Protein AF-A0A7S2QBQ0-F1 (afdb_monomer)

Structure (mmCIF, N/CA/C/O backbone):
data_AF-A0A7S2QBQ0-F1
#
_entry.id   AF-A0A7S2QBQ0-F1
#
loop_
_atom_site.group_PDB
_atom_site.id
_atom_site.type_symbol
_atom_site.label_atom_id
_atom_site.label_alt_id
_atom_site.label_comp_id
_atom_site.label_asym_id
_atom_site.label_entity_id
_atom_site.label_seq_id
_atom_site.pdbx_PDB_ins_code
_atom_site.Cartn_x
_atom_site.Cartn_y
_atom_site.Cartn_z
_atom_site.occupancy
_atom_site.B_iso_or_equiv
_atom_site.auth_seq_id
_atom_site.auth_comp_id
_atom_site.auth_asym_id
_atom_site.auth_atom_id
_atom_site.pdbx_PDB_model_num
ATOM 1 N N . ALA A 1 1 ? 1.499 -13.329 -11.331 1.00 73.56 1 ALA A N 1
ATOM 2 C CA . ALA A 1 1 ? 0.552 -14.323 -10.775 1.00 73.56 1 ALA A CA 1
ATOM 3 C C . ALA A 1 1 ? 0.797 -14.597 -9.286 1.00 73.56 1 ALA A C 1
ATOM 5 O O . ALA A 1 1 ? -0.099 -14.334 -8.499 1.00 73.56 1 ALA A O 1
ATOM 6 N N . ILE A 1 2 ? 1.993 -15.047 -8.878 1.00 87.06 2 ILE A N 1
ATOM 7 C CA . ILE A 1 2 ? 2.294 -15.425 -7.476 1.00 87.06 2 ILE A CA 1
ATOM 8 C C . ILE A 1 2 ? 2.033 -14.294 -6.467 1.00 87.06 2 ILE A C 1
ATOM 10 O O . ILE A 1 2 ? 1.370 -14.528 -5.463 1.00 87.06 2 ILE A O 1
ATOM 14 N N . GLY A 1 3 ? 2.473 -13.064 -6.757 1.00 86.75 3 GLY A N 1
ATOM 15 C CA . GLY A 1 3 ? 2.268 -11.920 -5.856 1.00 86.75 3 GLY A CA 1
ATOM 16 C C . GLY A 1 3 ? 0.795 -11.621 -5.559 1.00 86.75 3 GLY A C 1
ATOM 17 O O . GLY A 1 3 ? 0.436 -11.374 -4.414 1.00 86.75 3 GLY A O 1
ATOM 18 N N . LEU A 1 4 ? -0.074 -11.735 -6.569 1.00 89.38 4 LEU A N 1
ATOM 19 C CA . LEU A 1 4 ? -1.518 -11.543 -6.412 1.00 89.38 4 LEU A CA 1
ATOM 20 C C . LEU A 1 4 ? -2.139 -12.639 -5.535 1.00 89.38 4 LEU A C 1
ATOM 22 O O . LEU A 1 4 ? -2.903 -12.338 -4.625 1.00 89.38 4 LEU A O 1
ATOM 26 N N . VAL A 1 5 ? -1.787 -13.903 -5.792 1.00 92.19 5 VAL A N 1
ATOM 27 C CA . VAL A 1 5 ? -2.301 -15.053 -5.028 1.00 92.19 5 VAL A CA 1
ATOM 28 C C . VAL A 1 5 ? -1.892 -14.955 -3.560 1.00 92.19 5 VAL A C 1
ATOM 30 O O . VAL A 1 5 ? -2.737 -15.098 -2.679 1.00 92.19 5 VAL A O 1
ATOM 33 N N . LEU A 1 6 ? -0.616 -14.660 -3.290 1.00 91.06 6 LEU A N 1
ATOM 34 C CA . LEU A 1 6 ? -0.120 -14.484 -1.925 1.00 91.06 6 LEU A CA 1
ATOM 35 C C . LEU A 1 6 ? -0.770 -13.279 -1.241 1.00 91.06 6 LEU A C 1
ATOM 37 O O . LEU A 1 6 ? -1.168 -13.386 -0.086 1.00 91.06 6 LEU A O 1
ATOM 41 N N . GLY A 1 7 ? -0.935 -12.163 -1.954 1.00 91.38 7 GLY A N 1
ATOM 42 C CA . GLY A 1 7 ? -1.590 -10.972 -1.423 1.00 91.38 7 GLY A CA 1
ATOM 43 C C . GLY A 1 7 ? -3.049 -11.217 -1.025 1.00 91.38 7 GLY A C 1
ATOM 44 O O . GLY A 1 7 ? -3.462 -10.808 0.059 1.00 91.38 7 GLY A O 1
ATOM 45 N N . ILE A 1 8 ? -3.810 -11.945 -1.852 1.00 93.69 8 ILE A N 1
ATOM 46 C CA . ILE A 1 8 ? -5.186 -12.362 -1.533 1.00 93.69 8 ILE A CA 1
ATOM 47 C C . ILE A 1 8 ? -5.197 -13.285 -0.313 1.00 93.69 8 ILE A C 1
ATOM 49 O O . ILE A 1 8 ? -5.961 -13.053 0.620 1.00 93.69 8 ILE A O 1
ATOM 53 N N . LEU A 1 9 ? -4.332 -14.304 -0.290 1.00 94.88 9 LEU A N 1
ATOM 54 C CA . LEU A 1 9 ? -4.272 -15.264 0.812 1.00 94.88 9 LEU A CA 1
ATOM 55 C C . LEU A 1 9 ? -3.944 -14.577 2.145 1.00 94.88 9 LEU A C 1
ATOM 57 O O . LEU A 1 9 ? -4.605 -14.840 3.149 1.00 94.88 9 LEU A O 1
ATOM 61 N N . ILE A 1 10 ? -2.975 -13.659 2.148 1.00 93.69 10 ILE A N 1
ATOM 62 C CA . ILE A 1 10 ? -2.608 -12.869 3.329 1.00 93.69 10 ILE A CA 1
ATOM 63 C C . ILE A 1 10 ? -3.758 -11.947 3.744 1.00 93.69 10 ILE A C 1
ATOM 65 O O . ILE A 1 10 ? -4.077 -11.886 4.929 1.00 93.69 10 ILE A O 1
ATOM 69 N N . GLY A 1 11 ? -4.412 -11.269 2.797 1.00 93.06 11 GLY A N 1
ATOM 70 C CA . GLY A 1 11 ? -5.555 -10.402 3.089 1.00 93.06 11 GLY A CA 1
ATOM 71 C C . GLY A 1 11 ? -6.715 -11.167 3.735 1.00 93.06 11 GLY A C 1
ATOM 72 O O . GLY A 1 11 ? -7.229 -10.754 4.775 1.00 93.06 11 GLY A O 1
ATOM 73 N N . CYS A 1 12 ? -7.073 -12.332 3.190 1.00 94.00 12 CYS A N 1
ATOM 74 C CA . CYS A 1 12 ? -8.080 -13.212 3.783 1.00 94.00 12 CYS A CA 1
ATOM 75 C C . CYS A 1 12 ? -7.673 -13.674 5.186 1.00 94.00 12 CYS A C 1
ATOM 77 O O . CYS A 1 12 ? -8.485 -13.612 6.108 1.00 94.00 12 CYS A O 1
ATOM 79 N N . LEU A 1 13 ? -6.414 -14.084 5.371 1.00 93.94 13 LEU A N 1
ATOM 80 C CA . LEU A 1 13 ? -5.907 -14.510 6.674 1.00 93.94 13 LEU A CA 1
ATOM 81 C C . LEU A 1 13 ? -5.977 -13.379 7.712 1.00 93.94 13 LEU A C 1
ATOM 83 O O . LEU A 1 13 ? -6.387 -13.623 8.843 1.00 93.94 13 LEU A O 1
ATOM 87 N N . GLN A 1 14 ? -5.635 -12.144 7.332 1.00 92.75 14 GLN A N 1
ATOM 88 C CA . GLN A 1 14 ? -5.732 -10.970 8.207 1.00 92.75 14 GLN A CA 1
ATOM 89 C C . GLN A 1 14 ? -7.176 -10.689 8.634 1.00 92.75 14 GLN A C 1
ATOM 91 O O . GLN A 1 14 ? -7.422 -10.436 9.813 1.00 92.75 14 GLN A O 1
ATOM 96 N N . LEU A 1 15 ? -8.139 -10.790 7.711 1.00 92.31 15 LEU A N 1
ATOM 97 C CA . LEU A 1 15 ? -9.561 -10.632 8.030 1.00 92.31 15 LEU A CA 1
ATOM 98 C C . LEU A 1 15 ? -10.063 -11.746 8.959 1.00 92.31 15 LEU A C 1
ATOM 100 O O . LEU A 1 15 ? -10.724 -11.466 9.959 1.00 92.31 15 LEU A O 1
ATOM 104 N N . CYS A 1 16 ? -9.700 -13.001 8.684 1.00 92.00 16 CYS A N 1
ATOM 105 C CA . CYS A 1 16 ? -10.024 -14.137 9.550 1.00 92.00 16 CYS A CA 1
ATOM 106 C C . CYS A 1 16 ? -9.361 -14.042 10.931 1.00 92.00 16 CYS A C 1
ATOM 108 O O . CYS A 1 16 ? -9.871 -14.621 11.887 1.00 92.00 16 CYS A O 1
ATOM 110 N N . ALA A 1 17 ? -8.250 -13.311 11.051 1.00 90.81 17 ALA A N 1
ATOM 111 C CA . ALA A 1 17 ? -7.536 -13.092 12.302 1.00 90.81 17 ALA A CA 1
ATOM 112 C C . ALA A 1 17 ? -8.080 -11.914 13.133 1.00 90.81 17 ALA A C 1
ATOM 114 O O . ALA A 1 17 ? -7.629 -11.728 14.261 1.00 90.81 17 ALA A O 1
ATOM 115 N N . ILE A 1 18 ? -9.072 -11.145 12.658 1.00 87.75 18 ILE A N 1
ATOM 116 C CA . ILE A 1 18 ? -9.696 -10.061 13.448 1.00 87.75 18 ILE A CA 1
ATOM 117 C C . ILE A 1 18 ? -10.205 -10.542 14.825 1.00 87.75 18 ILE A C 1
ATOM 119 O O . ILE A 1 18 ? -9.939 -9.862 15.818 1.00 87.75 18 ILE A O 1
ATOM 123 N N . PRO A 1 19 ? -10.874 -11.705 14.962 1.00 86.12 19 PRO A N 1
ATOM 124 C CA . PRO A 1 19 ? -11.286 -12.216 16.270 1.00 86.12 19 PRO A CA 1
ATOM 125 C C . PRO A 1 19 ? -10.102 -12.478 17.210 1.00 86.12 19 PRO A C 1
ATOM 127 O O . PRO A 1 19 ? -10.243 -12.350 18.422 1.00 86.12 19 PRO A O 1
ATOM 130 N N . LEU A 1 20 ? -8.917 -12.774 16.664 1.00 90.69 20 LEU A N 1
ATOM 131 C CA . LEU A 1 20 ? -7.701 -13.017 17.441 1.00 90.69 20 LEU A CA 1
ATOM 132 C C . LEU A 1 20 ? -7.171 -11.742 18.118 1.00 90.69 20 LEU A C 1
ATOM 134 O O . LEU A 1 20 ? -6.364 -11.839 19.039 1.00 90.69 20 LEU A O 1
ATOM 138 N N . LEU A 1 21 ? -7.661 -10.547 17.757 1.00 85.06 21 LEU A N 1
ATOM 139 C CA . LEU A 1 21 ? -7.314 -9.298 18.448 1.00 85.06 21 LEU A CA 1
ATOM 140 C C . LEU A 1 21 ? -7.622 -9.353 19.955 1.00 85.06 21 LEU A C 1
ATOM 142 O O . LEU A 1 21 ? -6.957 -8.674 20.738 1.00 85.06 21 LEU A O 1
ATOM 146 N N . SER A 1 22 ? -8.581 -10.184 20.387 1.00 84.94 22 SER A N 1
ATOM 147 C CA . SER A 1 22 ? -8.855 -10.412 21.813 1.00 84.94 22 SER A CA 1
ATOM 148 C C . SER A 1 22 ? -7.730 -11.111 22.568 1.00 84.94 22 SER A C 1
ATOM 150 O O . SER A 1 22 ? -7.663 -10.967 23.784 1.00 84.94 22 SER A O 1
ATOM 152 N N . ALA A 1 23 ? -6.856 -11.843 21.877 1.00 89.25 23 ALA A N 1
ATOM 153 C CA . ALA A 1 23 ? -5.692 -12.479 22.484 1.00 89.25 23 ALA A CA 1
ATOM 154 C C . ALA A 1 23 ? -4.531 -11.490 22.701 1.00 89.25 23 ALA A C 1
ATOM 156 O O . ALA A 1 23 ? -3.724 -11.689 23.603 1.00 89.25 23 ALA A O 1
ATOM 157 N N . PHE A 1 24 ? -4.454 -10.415 21.906 1.00 87.25 24 PHE A N 1
ATOM 158 C CA . PHE A 1 24 ? -3.347 -9.450 21.953 1.00 87.25 24 PHE A CA 1
ATOM 159 C C . PHE A 1 24 ? -3.592 -8.265 22.892 1.00 87.25 24 PHE A C 1
ATOM 161 O O . PHE A 1 24 ? -2.640 -7.634 23.348 1.00 87.25 24 PHE A O 1
ATOM 168 N N . SER A 1 25 ? -4.850 -7.934 23.190 1.00 88.44 25 SER A N 1
ATOM 169 C CA . SER A 1 25 ? -5.175 -6.874 24.146 1.00 88.44 25 SER A CA 1
ATOM 170 C C . SER A 1 25 ? -6.501 -7.133 24.851 1.00 88.44 25 SER A C 1
ATOM 172 O O . SER A 1 25 ? -7.509 -7.452 24.220 1.00 88.44 25 SER A O 1
ATOM 174 N N . THR A 1 26 ? -6.522 -6.920 26.166 1.00 86.81 26 THR A N 1
ATOM 175 C CA . THR A 1 26 ? -7.740 -6.988 26.986 1.00 86.81 26 THR A CA 1
ATOM 176 C C . THR A 1 26 ? -8.590 -5.719 26.879 1.00 86.81 26 THR A C 1
ATOM 178 O O . THR A 1 26 ? -9.790 -5.756 27.153 1.00 86.81 26 THR A O 1
ATOM 181 N N . LEU A 1 27 ? -8.011 -4.598 26.428 1.00 91.69 27 LEU A N 1
ATOM 182 C CA . LEU A 1 27 ? -8.684 -3.302 26.347 1.00 91.69 27 LEU A CA 1
ATOM 183 C C . LEU A 1 27 ? -9.626 -3.239 25.126 1.00 91.69 27 LEU A C 1
ATOM 185 O O . LEU A 1 27 ? -9.160 -3.299 23.984 1.00 91.69 27 LEU A O 1
ATOM 189 N N . PRO A 1 28 ? -10.952 -3.058 25.309 1.00 86.94 28 PRO A N 1
ATOM 190 C CA . PRO A 1 28 ? -11.904 -2.989 24.194 1.00 86.94 28 PRO A CA 1
ATOM 191 C C . PRO A 1 28 ? -11.616 -1.850 23.207 1.00 86.94 28 PRO A C 1
ATOM 193 O O . PRO A 1 28 ? -11.783 -2.020 22.002 1.00 86.94 28 PRO A O 1
ATOM 196 N N . GLN A 1 29 ? -11.134 -0.711 23.712 1.00 88.12 29 GLN A N 1
ATOM 197 C CA . GLN A 1 29 ? -10.810 0.467 22.903 1.00 88.12 29 GLN A CA 1
ATOM 198 C C . GLN A 1 29 ? -9.677 0.183 21.907 1.00 88.12 29 GLN A C 1
ATOM 200 O O . GLN A 1 29 ? -9.776 0.560 20.744 1.00 88.12 29 GLN A O 1
ATOM 205 N N . VAL A 1 30 ? -8.641 -0.545 22.337 1.00 86.69 30 VAL A N 1
ATOM 206 C CA . VAL A 1 30 ? -7.495 -0.909 21.489 1.00 86.69 30 VAL A CA 1
ATOM 207 C C . VAL A 1 30 ? -7.920 -1.889 20.396 1.00 86.69 30 VAL A C 1
ATOM 209 O O . VAL A 1 30 ? -7.555 -1.716 19.236 1.00 86.69 30 VAL A O 1
ATOM 212 N N . ARG A 1 31 ? -8.754 -2.879 20.738 1.00 87.25 31 ARG A N 1
ATOM 213 C CA . ARG A 1 31 ? -9.286 -3.851 19.767 1.00 87.25 31 ARG A CA 1
ATOM 214 C C . ARG A 1 31 ? -10.142 -3.183 18.697 1.00 87.25 31 ARG A C 1
ATOM 216 O O . ARG A 1 31 ? -9.967 -3.457 17.515 1.00 87.25 31 ARG A O 1
ATOM 223 N N . SER A 1 32 ? -11.029 -2.279 19.113 1.00 86.31 32 SER A N 1
ATOM 224 C CA . SER A 1 32 ? -11.871 -1.508 18.194 1.00 86.31 32 SER A CA 1
ATOM 225 C C . SER A 1 32 ? -11.030 -0.609 17.280 1.00 86.31 32 SER A C 1
ATOM 227 O O . SER A 1 32 ? -11.208 -0.618 16.063 1.00 86.31 32 SER A O 1
ATOM 229 N N . ALA A 1 33 ? -10.036 0.088 17.842 1.00 87.75 33 ALA A N 1
ATOM 230 C CA . ALA A 1 33 ? -9.138 0.951 17.078 1.00 87.75 33 ALA A CA 1
ATOM 231 C C . ALA A 1 33 ? -8.279 0.187 16.054 1.00 87.75 33 ALA A C 1
ATOM 233 O O . ALA A 1 33 ? -7.912 0.762 15.033 1.00 87.75 33 ALA A O 1
ATOM 234 N N . ALA A 1 34 ? -7.972 -1.091 16.300 1.00 87.44 34 ALA A N 1
ATOM 235 C CA . ALA A 1 34 ? -7.182 -1.932 15.401 1.00 87.44 34 ALA A CA 1
ATOM 236 C C . ALA A 1 34 ? -7.993 -2.544 14.242 1.00 87.44 34 ALA A C 1
ATOM 238 O O . ALA A 1 34 ? -7.414 -2.884 13.212 1.00 87.44 34 ALA A O 1
ATOM 239 N N . ALA A 1 35 ? -9.318 -2.662 14.362 1.00 88.88 35 ALA A N 1
ATOM 240 C CA . ALA A 1 35 ? -10.143 -3.330 13.352 1.00 88.88 35 ALA A CA 1
ATOM 241 C C . ALA A 1 35 ? -10.112 -2.620 11.985 1.00 88.88 35 ALA A C 1
ATOM 243 O O . ALA A 1 35 ? -9.945 -3.265 10.950 1.00 88.88 35 ALA A O 1
ATOM 244 N N . VAL A 1 36 ? -10.222 -1.287 11.977 1.00 90.38 36 VAL A N 1
ATOM 245 C CA . VAL A 1 36 ? -10.184 -0.479 10.744 1.00 90.38 36 VAL A CA 1
ATOM 246 C C . VAL A 1 36 ? -8.815 -0.561 10.046 1.00 90.38 36 VAL A C 1
ATOM 248 O O . VAL A 1 36 ? -8.782 -0.875 8.857 1.00 90.38 36 VAL A O 1
ATOM 251 N N . PRO A 1 37 ? -7.682 -0.362 10.747 1.00 90.50 37 PRO A N 1
ATOM 252 C CA . PRO A 1 37 ? -6.348 -0.684 10.247 1.00 90.50 37 PRO A CA 1
ATOM 253 C C . PRO A 1 37 ? -6.217 -2.047 9.578 1.00 90.50 37 PRO A C 1
ATOM 255 O O . PRO A 1 37 ? -5.700 -2.126 8.470 1.00 90.50 37 PRO A O 1
ATOM 258 N N . VAL A 1 38 ? -6.704 -3.111 10.225 1.00 91.69 38 VAL A N 1
ATOM 259 C CA . VAL A 1 38 ? -6.615 -4.477 9.692 1.00 91.69 38 VAL A CA 1
ATOM 260 C C . VAL A 1 38 ? -7.427 -4.616 8.406 1.00 91.69 38 VAL A C 1
ATOM 262 O O . VAL A 1 38 ? -6.953 -5.225 7.450 1.00 91.69 38 VAL A O 1
ATOM 265 N N . ALA A 1 39 ? -8.608 -4.001 8.333 1.00 91.00 39 ALA A N 1
ATOM 266 C CA . ALA A 1 39 ? -9.397 -3.987 7.106 1.00 91.00 39 ALA A CA 1
ATOM 267 C C . ALA A 1 39 ? -8.647 -3.284 5.957 1.00 91.00 39 ALA A C 1
ATOM 269 O O . ALA A 1 39 ? -8.537 -3.844 4.866 1.00 91.00 39 ALA A O 1
ATOM 270 N N . ILE A 1 40 ? -8.056 -2.110 6.206 1.00 93.12 40 ILE A N 1
ATOM 271 C CA . ILE A 1 40 ? -7.247 -1.392 5.204 1.00 93.12 40 ILE A CA 1
ATOM 272 C C . ILE A 1 40 ? -6.033 -2.236 4.785 1.00 93.12 40 ILE A C 1
ATOM 274 O O . ILE A 1 40 ? -5.789 -2.417 3.592 1.00 93.12 40 ILE A O 1
ATOM 278 N N . ALA A 1 41 ? -5.307 -2.804 5.752 1.00 92.00 41 ALA A N 1
ATOM 279 C CA . ALA A 1 41 ? -4.143 -3.657 5.521 1.00 92.00 41 ALA A CA 1
ATOM 280 C C . ALA A 1 41 ? -4.481 -4.879 4.659 1.00 92.00 41 ALA A C 1
ATOM 282 O O . ALA A 1 41 ? -3.726 -5.224 3.749 1.00 92.00 41 ALA A O 1
ATOM 283 N N . SER A 1 42 ? -5.637 -5.501 4.901 1.00 93.00 42 SER A N 1
ATOM 284 C CA . SER A 1 42 ? -6.066 -6.691 4.167 1.00 93.00 42 SER A CA 1
ATOM 285 C C . SER A 1 42 ? -6.318 -6.397 2.690 1.00 93.00 42 SER A C 1
ATOM 287 O O . SER A 1 42 ? -5.870 -7.149 1.825 1.00 93.00 42 SER A O 1
ATOM 289 N N . LEU A 1 43 ? -6.944 -5.255 2.389 1.00 91.81 43 LEU A N 1
ATOM 290 C CA . LEU A 1 43 ? -7.156 -4.791 1.019 1.00 91.81 43 LEU A CA 1
ATOM 291 C C . LEU A 1 43 ? -5.824 -4.438 0.352 1.00 91.81 43 LEU A C 1
ATOM 293 O O . LEU A 1 43 ? -5.571 -4.820 -0.791 1.00 91.81 43 LEU A O 1
ATOM 297 N N . MET A 1 44 ? -4.943 -3.750 1.080 1.00 93.31 44 MET A N 1
ATOM 298 C CA . MET A 1 44 ? -3.631 -3.360 0.567 1.00 93.31 44 MET A CA 1
ATOM 299 C C . MET A 1 44 ? -2.677 -4.541 0.388 1.00 93.31 44 MET A C 1
ATOM 301 O O . MET A 1 44 ? -1.782 -4.455 -0.446 1.00 93.31 44 MET A O 1
ATOM 305 N N . SER A 1 45 ? -2.874 -5.659 1.091 1.00 92.94 45 SER A N 1
ATOM 306 C CA . SER A 1 45 ? -2.033 -6.859 0.964 1.00 92.94 45 SER A CA 1
ATOM 307 C C . SER A 1 45 ? -2.050 -7.433 -0.456 1.00 92.94 45 SER A C 1
ATOM 309 O O . SER A 1 45 ? -1.030 -7.924 -0.938 1.00 92.94 45 SER A O 1
ATOM 311 N N . VAL A 1 46 ? -3.174 -7.300 -1.169 1.00 92.62 46 VAL A N 1
ATOM 312 C CA . VAL A 1 46 ? -3.305 -7.697 -2.580 1.00 92.62 46 VAL A CA 1
ATOM 313 C C . VAL A 1 46 ? -2.365 -6.882 -3.471 1.00 92.62 46 VAL A C 1
ATOM 315 O O . VAL A 1 46 ? -1.646 -7.435 -4.303 1.00 92.62 46 VAL A O 1
ATOM 318 N N . ILE A 1 47 ? -2.344 -5.565 -3.264 1.00 93.12 47 ILE A N 1
ATOM 319 C CA . ILE A 1 47 ? -1.510 -4.618 -4.011 1.00 93.12 47 ILE A CA 1
ATOM 320 C C . ILE A 1 47 ? -0.037 -4.814 -3.645 1.00 93.12 47 ILE A C 1
ATOM 322 O O . ILE A 1 47 ? 0.809 -4.971 -4.527 1.00 93.12 47 ILE A O 1
ATOM 326 N N . ALA A 1 48 ? 0.255 -4.878 -2.346 1.00 91.75 48 ALA A N 1
ATOM 327 C CA . ALA A 1 48 ? 1.596 -5.062 -1.811 1.00 91.75 48 ALA A CA 1
ATOM 328 C C . ALA A 1 48 ? 2.244 -6.351 -2.330 1.00 91.75 48 ALA A C 1
ATOM 330 O O . ALA A 1 48 ? 3.419 -6.341 -2.683 1.00 91.75 48 ALA A O 1
ATOM 331 N N . GLY A 1 49 ? 1.484 -7.444 -2.463 1.00 90.75 49 GLY A N 1
ATOM 332 C CA . GLY A 1 49 ? 1.993 -8.692 -3.031 1.00 90.75 49 GLY A CA 1
ATOM 333 C C . GLY A 1 49 ? 2.480 -8.547 -4.479 1.00 90.75 49 GLY A C 1
ATOM 334 O O . GLY A 1 49 ? 3.500 -9.127 -4.851 1.00 90.75 49 GLY A O 1
ATOM 335 N N . VAL A 1 50 ? 1.794 -7.749 -5.304 1.00 91.94 50 VAL A N 1
ATOM 336 C CA . VAL A 1 50 ? 2.232 -7.464 -6.683 1.00 91.94 50 VAL A CA 1
ATOM 337 C C . VAL A 1 50 ? 3.454 -6.546 -6.696 1.00 91.94 50 VAL A C 1
ATOM 339 O O . VAL A 1 50 ? 4.403 -6.823 -7.430 1.00 91.94 50 VAL A O 1
ATOM 342 N N . VAL A 1 51 ? 3.452 -5.502 -5.861 1.00 93.31 51 VAL A N 1
ATOM 343 C CA . VAL A 1 51 ? 4.585 -4.576 -5.700 1.00 93.31 51 VAL A CA 1
ATOM 344 C C . VAL A 1 51 ? 5.850 -5.332 -5.307 1.00 93.31 51 VAL A C 1
ATOM 346 O O . VAL A 1 51 ? 6.843 -5.239 -6.018 1.00 93.31 51 VAL A O 1
ATOM 349 N N . PHE A 1 52 ? 5.789 -6.168 -4.267 1.00 92.38 52 PHE A N 1
ATOM 350 C CA . PHE A 1 52 ? 6.931 -6.947 -3.779 1.00 92.38 52 PHE A CA 1
ATOM 351 C C . PHE A 1 52 ? 7.558 -7.827 -4.862 1.00 92.38 52 PHE A C 1
ATOM 353 O O . PHE A 1 52 ? 8.780 -7.894 -4.990 1.00 92.38 52 PHE A O 1
ATOM 360 N N . VAL A 1 53 ? 6.732 -8.504 -5.666 1.00 93.19 53 VAL A N 1
ATOM 361 C CA . VAL A 1 53 ? 7.237 -9.320 -6.778 1.00 93.19 53 VAL A CA 1
ATOM 362 C C . VAL A 1 53 ? 7.881 -8.439 -7.846 1.00 93.19 53 VAL A C 1
ATOM 364 O O . VAL A 1 53 ? 8.955 -8.768 -8.345 1.00 93.19 53 VAL A O 1
ATOM 367 N N . GLY A 1 54 ? 7.248 -7.321 -8.197 1.00 90.94 54 GLY A N 1
ATOM 368 C CA . GLY A 1 54 ? 7.764 -6.405 -9.208 1.00 90.94 54 GLY A CA 1
ATOM 369 C C . GLY A 1 54 ? 9.079 -5.736 -8.812 1.00 90.94 54 GLY A C 1
ATOM 370 O O . GLY A 1 54 ? 9.992 -5.671 -9.636 1.00 90.94 54 GLY A O 1
ATOM 371 N N . GLU A 1 55 ? 9.196 -5.294 -7.562 1.00 92.25 55 GLU A N 1
ATOM 372 C CA . GLU A 1 55 ? 10.434 -4.780 -6.970 1.00 92.25 55 GLU A CA 1
ATOM 373 C C . GLU A 1 55 ? 11.508 -5.870 -6.918 1.00 92.25 55 GLU A C 1
ATOM 375 O O . GLU A 1 55 ? 12.648 -5.628 -7.308 1.00 92.25 55 GLU A O 1
ATOM 380 N N . GLY A 1 56 ? 11.140 -7.102 -6.547 1.00 92.31 56 GLY A N 1
ATOM 381 C CA . GLY A 1 56 ? 12.030 -8.265 -6.584 1.00 92.31 56 GLY A CA 1
ATOM 382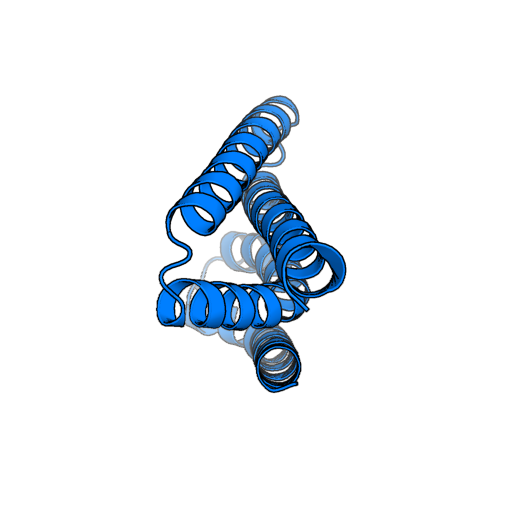 C C . GLY A 1 56 ? 12.636 -8.517 -7.966 1.00 92.31 56 GLY A C 1
ATOM 38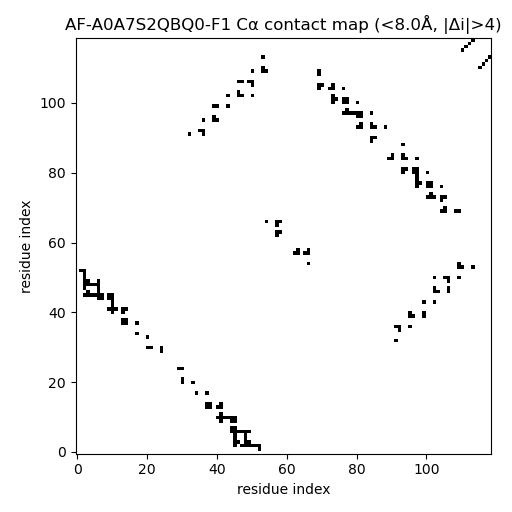3 O O . GLY A 1 56 ? 13.842 -8.731 -8.087 1.00 92.31 56 GLY A O 1
ATOM 384 N N . ILE A 1 57 ? 11.826 -8.426 -9.024 1.00 91.75 57 ILE A N 1
ATOM 385 C CA . ILE A 1 57 ? 12.302 -8.557 -10.410 1.00 91.75 57 ILE A CA 1
ATOM 386 C C . ILE A 1 57 ? 13.250 -7.405 -10.773 1.00 91.75 57 ILE A C 1
ATOM 388 O O . ILE A 1 57 ? 14.283 -7.641 -11.399 1.00 91.75 57 ILE A O 1
ATOM 392 N N . MET A 1 58 ? 12.929 -6.167 -10.380 1.00 91.38 58 MET A N 1
ATOM 393 C CA . MET A 1 58 ? 13.798 -5.008 -10.627 1.00 91.38 58 MET A CA 1
ATOM 394 C C . MET A 1 58 ? 15.150 -5.145 -9.920 1.00 91.38 58 MET A C 1
ATOM 396 O O . MET A 1 58 ? 16.183 -4.908 -10.546 1.00 91.38 58 MET A O 1
ATOM 400 N N . MET A 1 59 ? 15.158 -5.593 -8.661 1.00 93.50 59 MET A N 1
ATOM 401 C CA . MET A 1 59 ? 16.384 -5.899 -7.916 1.00 93.50 59 MET A CA 1
ATOM 402 C C . MET A 1 59 ? 17.195 -6.997 -8.611 1.00 93.50 59 MET A C 1
ATOM 404 O O . MET A 1 59 ? 18.394 -6.835 -8.822 1.00 93.50 59 MET A O 1
ATOM 408 N N . GLY A 1 60 ? 16.540 -8.078 -9.048 1.00 92.00 60 GLY A N 1
ATOM 409 C CA . GLY A 1 60 ? 17.191 -9.178 -9.767 1.00 92.00 60 GLY A CA 1
ATOM 410 C C . GLY A 1 60 ? 17.810 -8.767 -11.108 1.00 92.00 60 GLY A C 1
ATOM 411 O O . GLY A 1 60 ? 18.798 -9.358 -11.534 1.00 92.00 60 GLY A O 1
ATOM 412 N N . ARG A 1 61 ? 17.267 -7.732 -11.760 1.00 90.62 61 ARG A N 1
ATOM 413 C CA . ARG A 1 61 ? 17.801 -7.154 -13.006 1.00 90.62 61 ARG A CA 1
ATOM 414 C C . ARG A 1 61 ? 18.796 -6.011 -12.789 1.00 90.62 61 ARG A C 1
ATOM 416 O O . ARG A 1 61 ? 19.308 -5.469 -13.763 1.00 90.62 61 ARG A O 1
ATOM 423 N N . GLY A 1 62 ? 19.057 -5.621 -11.543 1.00 91.38 62 GLY A N 1
ATOM 424 C CA . GLY A 1 62 ? 19.941 -4.501 -11.222 1.00 91.38 62 GLY A CA 1
ATOM 425 C C . GLY A 1 62 ? 19.372 -3.121 -11.577 1.00 91.38 62 GLY A C 1
ATOM 426 O O . GLY A 1 62 ? 20.131 -2.166 -11.735 1.00 91.38 62 GLY A O 1
ATOM 427 N N . ALA A 1 63 ? 18.047 -2.981 -11.688 1.00 90.81 63 ALA A N 1
ATOM 428 C CA . ALA A 1 63 ? 17.362 -1.722 -12.000 1.00 90.81 63 ALA A CA 1
ATOM 429 C C . ALA A 1 63 ? 17.244 -0.796 -10.766 1.00 90.81 63 ALA A C 1
ATOM 431 O O . ALA A 1 63 ? 16.171 -0.291 -10.433 1.00 90.81 63 ALA A O 1
ATOM 432 N N . TRP A 1 64 ? 18.361 -0.567 -10.069 1.00 92.19 64 TRP A N 1
ATOM 433 C CA . TRP A 1 64 ? 18.408 0.137 -8.780 1.00 92.19 64 TRP A CA 1
ATOM 434 C C . TRP A 1 64 ? 17.953 1.595 -8.860 1.00 92.19 64 TRP A C 1
ATOM 436 O O . TRP A 1 64 ? 17.315 2.089 -7.935 1.00 92.19 64 TRP A O 1
ATOM 446 N N . GLY A 1 65 ? 18.244 2.280 -9.971 1.00 91.31 65 GLY A N 1
ATOM 447 C CA . GLY A 1 65 ? 17.828 3.670 -10.176 1.00 91.31 65 GLY A CA 1
ATOM 448 C C . GLY A 1 65 ? 16.306 3.822 -10.250 1.00 91.31 65 GLY A C 1
ATOM 449 O O . GLY A 1 65 ? 15.741 4.680 -9.574 1.00 91.31 65 GLY A O 1
ATOM 450 N N . ALA A 1 66 ? 15.636 2.946 -11.007 1.00 90.00 66 ALA A N 1
ATOM 451 C CA . ALA A 1 66 ? 14.176 2.924 -11.090 1.00 90.00 66 ALA A CA 1
ATOM 452 C C . ALA A 1 66 ? 13.552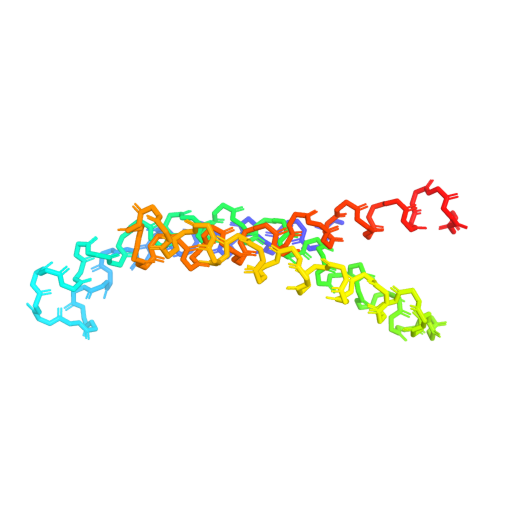 2.592 -9.726 1.00 90.00 66 ALA A C 1
ATOM 454 O O . ALA A 1 66 ? 12.630 3.275 -9.285 1.00 90.00 66 ALA A O 1
ATOM 455 N N . LEU A 1 67 ? 14.111 1.608 -9.017 1.00 92.25 67 LEU A N 1
ATOM 456 C CA . LEU A 1 67 ? 13.646 1.217 -7.687 1.00 92.25 67 LEU A CA 1
ATOM 457 C C . LEU A 1 67 ? 13.778 2.352 -6.658 1.00 92.25 67 LEU A C 1
ATOM 459 O O . LEU A 1 67 ? 12.847 2.606 -5.892 1.00 92.25 67 LEU A O 1
ATOM 463 N N . ALA A 1 68 ? 14.908 3.065 -6.662 1.00 94.75 68 ALA A N 1
ATOM 464 C CA . ALA A 1 68 ? 15.143 4.200 -5.774 1.00 94.75 68 ALA A CA 1
ATOM 465 C C . ALA A 1 68 ? 14.176 5.357 -6.069 1.00 94.75 68 ALA A C 1
ATOM 467 O O . ALA A 1 68 ? 13.630 5.955 -5.142 1.00 94.75 68 ALA A O 1
ATOM 468 N N . MET A 1 69 ? 13.923 5.643 -7.350 1.00 94.62 69 MET A N 1
ATOM 469 C CA . MET A 1 69 ? 12.972 6.676 -7.762 1.00 94.62 69 MET A CA 1
ATOM 470 C C . MET A 1 69 ? 11.544 6.338 -7.320 1.00 94.62 69 MET A C 1
ATOM 472 O O . MET A 1 69 ? 10.876 7.190 -6.737 1.00 94.62 69 MET A O 1
ATOM 476 N N . LEU A 1 70 ? 11.086 5.103 -7.553 1.00 94.44 70 LEU A N 1
ATOM 477 C CA . LEU A 1 70 ? 9.753 4.651 -7.144 1.00 94.44 70 LEU A CA 1
ATOM 478 C C . LEU A 1 70 ? 9.581 4.705 -5.625 1.00 94.44 70 LEU A C 1
ATOM 480 O O . LEU A 1 70 ? 8.645 5.339 -5.138 1.00 94.44 70 LEU A O 1
ATOM 484 N N . THR A 1 71 ? 10.545 4.154 -4.883 1.00 94.38 71 THR A N 1
ATOM 485 C CA . THR A 1 71 ? 10.548 4.201 -3.415 1.00 94.38 71 THR A CA 1
ATOM 486 C C . THR A 1 71 ? 10.532 5.643 -2.904 1.00 94.38 71 THR A C 1
ATOM 488 O O . THR A 1 71 ? 9.772 5.968 -1.992 1.00 94.38 71 THR A O 1
ATOM 491 N N . GLY A 1 72 ? 11.330 6.529 -3.509 1.00 96.88 72 GLY A N 1
ATOM 492 C CA . GLY A 1 72 ? 11.385 7.948 -3.159 1.00 96.88 72 GLY A CA 1
ATOM 493 C C . GLY A 1 72 ? 10.058 8.672 -3.398 1.00 96.88 72 GLY A C 1
ATOM 494 O O . GLY A 1 72 ? 9.570 9.371 -2.511 1.00 96.88 72 GLY A O 1
ATOM 495 N N . LEU A 1 73 ? 9.430 8.468 -4.561 1.00 96.44 73 LEU A N 1
ATOM 496 C CA . LEU A 1 73 ? 8.111 9.028 -4.881 1.00 96.44 73 LEU A CA 1
ATOM 497 C C . LEU A 1 73 ? 7.015 8.482 -3.960 1.00 96.44 73 LEU A C 1
ATOM 499 O O . LEU A 1 73 ? 6.159 9.240 -3.492 1.00 96.44 73 LEU A O 1
ATOM 503 N N . GLY A 1 74 ? 7.056 7.185 -3.658 1.00 96.31 74 GLY A N 1
ATOM 504 C CA . GLY A 1 74 ? 6.158 6.564 -2.694 1.00 96.31 74 GLY A CA 1
ATOM 505 C C . GLY A 1 74 ? 6.317 7.187 -1.309 1.00 96.31 74 GLY A C 1
ATOM 506 O O . GLY A 1 74 ? 5.324 7.567 -0.689 1.00 96.31 74 GLY A O 1
ATOM 507 N N . ALA A 1 75 ? 7.554 7.346 -0.830 1.00 96.88 75 ALA A N 1
ATOM 508 C CA . ALA A 1 75 ? 7.847 7.924 0.480 1.00 96.88 75 ALA A CA 1
ATOM 509 C C . ALA A 1 75 ? 7.405 9.392 0.578 1.00 96.88 75 ALA A C 1
ATOM 511 O O . ALA A 1 75 ? 6.783 9.783 1.565 1.00 96.88 75 ALA A O 1
ATOM 512 N N . LEU A 1 76 ? 7.649 10.195 -0.463 1.00 97.75 76 LEU A N 1
ATOM 513 C CA . LEU A 1 76 ? 7.148 11.570 -0.540 1.00 97.75 76 LEU A CA 1
ATOM 514 C C . LEU A 1 76 ? 5.620 11.611 -0.449 1.00 97.75 76 LEU A C 1
ATOM 516 O O . LEU A 1 76 ? 5.066 12.386 0.330 1.00 97.75 76 LEU A O 1
ATOM 520 N N . THR A 1 77 ? 4.944 10.736 -1.195 1.00 96.94 77 THR A N 1
ATOM 521 C CA . THR A 1 77 ? 3.481 10.628 -1.164 1.00 96.94 77 THR A CA 1
ATOM 522 C C . THR A 1 77 ? 2.985 10.248 0.230 1.00 96.94 77 THR A C 1
ATOM 524 O O . THR A 1 77 ? 2.071 10.885 0.748 1.00 96.94 77 THR A O 1
ATOM 527 N N . MET A 1 78 ? 3.634 9.280 0.883 1.00 97.12 78 MET A N 1
ATOM 528 C CA . MET A 1 78 ? 3.324 8.891 2.258 1.00 97.12 78 MET A CA 1
ATOM 529 C C . MET A 1 78 ? 3.447 10.071 3.222 1.00 97.12 78 MET A C 1
ATOM 531 O O . MET A 1 78 ? 2.525 10.316 3.995 1.00 97.12 78 MET A O 1
ATOM 535 N N . CYS A 1 79 ? 4.542 10.834 3.160 1.00 97.62 79 CYS A N 1
ATOM 536 C CA . CYS A 1 79 ? 4.745 12.013 4.002 1.00 97.62 79 CYS A CA 1
ATOM 537 C C . CYS A 1 79 ? 3.635 13.057 3.811 1.00 97.62 79 CYS A C 1
ATOM 539 O O . CYS A 1 79 ? 3.113 13.585 4.794 1.00 97.62 79 CYS A O 1
ATOM 541 N N . ILE A 1 80 ? 3.230 13.317 2.563 1.00 97.38 80 ILE A N 1
ATOM 542 C CA . ILE A 1 80 ? 2.129 14.240 2.250 1.00 97.38 80 ILE A CA 1
ATOM 543 C C . ILE A 1 80 ? 0.812 13.728 2.845 1.00 97.38 80 ILE A C 1
ATOM 545 O O . ILE A 1 80 ? 0.098 14.481 3.511 1.00 97.38 80 ILE A O 1
ATOM 549 N N . THR A 1 81 ? 0.491 12.447 2.650 1.00 96.25 81 THR A N 1
ATOM 550 C CA . THR A 1 81 ? -0.733 11.844 3.191 1.00 96.25 81 THR A CA 1
ATOM 551 C C . THR A 1 81 ? -0.740 11.835 4.719 1.00 96.25 81 THR A C 1
ATOM 553 O O . THR A 1 81 ? -1.786 12.082 5.317 1.00 96.25 81 THR A O 1
ATOM 556 N N . LEU A 1 82 ? 0.405 11.608 5.367 1.00 96.50 82 LEU A N 1
ATOM 557 C CA . LEU A 1 82 ? 0.534 11.658 6.825 1.00 96.50 82 LEU A CA 1
ATOM 558 C C . LEU A 1 82 ? 0.317 13.070 7.370 1.00 96.50 82 LEU A C 1
ATOM 560 O O . LEU A 1 82 ? -0.422 13.236 8.338 1.00 96.50 82 LEU A O 1
ATOM 564 N N . GLU A 1 83 ? 0.906 14.090 6.746 1.00 96.94 83 GLU A N 1
ATOM 565 C CA . GLU A 1 83 ? 0.696 15.482 7.156 1.00 96.94 83 GLU A CA 1
ATOM 566 C C . GLU A 1 83 ? -0.771 15.898 6.974 1.00 96.94 83 GLU A C 1
ATOM 568 O O . GLU A 1 83 ? -1.349 16.545 7.851 1.00 96.94 83 GLU A O 1
ATOM 573 N N . LEU A 1 84 ? -1.416 15.466 5.887 1.00 95.69 84 LEU A N 1
ATOM 574 C CA . LEU A 1 84 ? -2.848 15.686 5.690 1.00 95.69 84 LEU A CA 1
ATOM 575 C C . LEU A 1 84 ? -3.685 14.943 6.741 1.00 95.69 84 LEU A C 1
ATOM 577 O O . LEU A 1 84 ? -4.576 15.532 7.351 1.00 95.69 84 LEU A O 1
ATOM 581 N N . GLY A 1 85 ? -3.373 13.674 7.007 1.00 94.88 85 GLY A N 1
ATOM 582 C CA . GLY A 1 85 ? -4.054 12.870 8.019 1.00 94.88 85 GLY A CA 1
ATOM 583 C C . GLY A 1 85 ? -3.908 13.446 9.427 1.00 94.88 85 GLY A C 1
ATOM 584 O O . GLY A 1 85 ? -4.868 13.424 10.199 1.00 94.88 85 GLY A O 1
ATOM 585 N N . ARG A 1 86 ? -2.749 14.039 9.738 1.00 94.94 86 ARG A N 1
ATOM 586 C CA . ARG A 1 86 ? -2.505 14.781 10.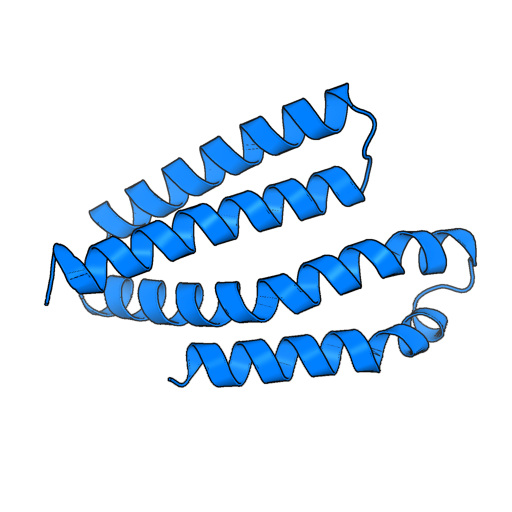979 1.00 94.94 86 ARG A CA 1
ATOM 587 C C . ARG A 1 86 ? -3.401 16.014 11.074 1.00 94.94 86 ARG A C 1
ATOM 589 O O . ARG A 1 86 ? -4.040 16.206 12.104 1.00 94.94 86 ARG A O 1
ATOM 596 N N . ARG A 1 87 ? -3.485 16.829 10.013 1.00 95.50 87 ARG A N 1
ATOM 597 C CA . ARG A 1 87 ? -4.348 18.030 9.967 1.00 95.50 87 ARG A CA 1
ATOM 598 C C . ARG A 1 87 ? -5.832 17.698 10.103 1.00 95.50 87 ARG A C 1
ATOM 600 O O . ARG A 1 87 ? -6.568 18.463 10.712 1.00 95.50 87 ARG A O 1
ATOM 607 N N . LEU A 1 88 ? -6.249 16.562 9.554 1.00 94.06 88 LEU A N 1
ATOM 608 C CA . LEU A 1 88 ? -7.626 16.071 9.611 1.00 94.06 88 LEU A CA 1
ATOM 609 C C . LEU A 1 88 ? -7.947 15.287 10.896 1.00 94.06 88 LEU A C 1
ATOM 611 O O . LEU A 1 88 ? -9.079 14.844 11.065 1.00 94.06 88 LEU A O 1
ATOM 615 N N . GLY A 1 89 ? -6.975 15.082 11.791 1.00 92.50 89 GLY A N 1
ATOM 616 C CA . GLY A 1 89 ? -7.189 14.349 13.041 1.00 92.50 89 GLY A CA 1
ATOM 617 C C . GLY A 1 89 ? -7.531 12.866 12.848 1.00 92.50 89 GLY A C 1
ATOM 618 O O . GLY A 1 89 ? -8.171 12.274 13.711 1.00 92.50 89 GLY A O 1
ATOM 619 N N . LEU A 1 90 ? -7.104 12.241 11.742 1.00 89.69 90 LEU A N 1
ATOM 620 C CA . LEU A 1 90 ? -7.463 10.854 11.395 1.00 89.69 90 LEU A CA 1
ATOM 621 C C . LEU A 1 90 ? -6.775 9.791 12.271 1.00 89.69 90 LEU A C 1
ATOM 623 O O . LEU A 1 90 ? -7.090 8.602 12.170 1.00 89.69 90 LEU A O 1
ATOM 627 N N . GLY A 1 91 ? -5.807 10.192 13.100 1.00 90.94 91 GLY A N 1
ATOM 628 C CA . GLY A 1 91 ? -5.088 9.305 14.013 1.00 90.94 91 GLY A CA 1
ATOM 629 C C . GLY A 1 91 ? -4.481 8.090 13.303 1.00 90.94 91 GLY A C 1
ATOM 630 O O . GLY A 1 91 ? -3.832 8.217 12.263 1.00 90.94 91 GLY A O 1
ATOM 631 N N . LEU A 1 92 ? -4.717 6.898 13.856 1.00 90.06 92 LEU A N 1
ATOM 632 C CA . LEU A 1 92 ? -4.180 5.638 13.334 1.00 90.06 92 LEU A CA 1
ATOM 633 C C . LEU A 1 92 ? -4.674 5.321 11.913 1.00 90.06 92 LEU A C 1
ATOM 635 O O . LEU A 1 92 ? -3.914 4.789 11.108 1.00 90.06 92 LEU A O 1
ATOM 639 N N . VAL A 1 93 ? -5.913 5.688 11.573 1.00 91.00 93 VAL A N 1
ATOM 640 C CA . VAL A 1 93 ? -6.454 5.491 10.218 1.00 91.00 93 VAL A CA 1
ATOM 641 C C . VAL A 1 93 ? -5.653 6.307 9.203 1.00 91.00 93 VAL A C 1
ATOM 643 O O . VAL A 1 93 ? -5.312 5.795 8.141 1.00 91.00 93 VAL A O 1
ATOM 646 N N . GLY A 1 94 ? -5.267 7.538 9.556 1.00 92.69 94 GLY A N 1
ATOM 647 C CA . GLY A 1 94 ? -4.416 8.386 8.716 1.00 92.69 94 GLY A CA 1
ATOM 648 C C . GLY A 1 94 ? -3.059 7.752 8.396 1.00 92.69 94 GLY A C 1
ATOM 649 O O . GLY A 1 94 ? -2.584 7.855 7.266 1.00 92.69 94 GLY A O 1
ATOM 650 N N . VAL A 1 95 ? -2.468 7.027 9.352 1.00 94.75 95 VAL A N 1
ATOM 651 C CA . VAL A 1 95 ? -1.210 6.292 9.137 1.00 94.75 95 VAL A CA 1
ATOM 652 C C . VAL A 1 95 ? -1.391 5.187 8.099 1.00 94.75 95 VAL A C 1
ATOM 654 O O . VAL A 1 95 ? -0.608 5.087 7.155 1.00 94.75 95 VAL A O 1
ATOM 657 N N . TRP A 1 96 ? -2.456 4.397 8.223 1.00 94.81 96 TRP A N 1
ATOM 658 C CA . TRP A 1 96 ? -2.754 3.319 7.279 1.00 94.81 96 TRP A CA 1
ATOM 659 C C . TRP A 1 96 ? -3.135 3.825 5.890 1.00 94.81 96 TRP A C 1
ATOM 661 O O . TRP A 1 96 ? -2.774 3.198 4.895 1.00 94.81 96 TRP A O 1
ATOM 671 N N . LEU A 1 97 ? -3.781 4.988 5.794 1.00 94.00 97 LEU A N 1
ATOM 672 C CA . LEU A 1 97 ? -3.999 5.666 4.517 1.00 94.00 97 LEU A CA 1
ATOM 673 C C . LEU A 1 97 ? -2.680 6.127 3.884 1.00 94.00 97 LEU A C 1
ATOM 675 O O . LEU A 1 97 ? -2.508 5.968 2.679 1.00 94.00 97 LEU A O 1
ATOM 679 N N . GLY A 1 98 ? -1.721 6.619 4.675 1.00 95.75 98 GLY A N 1
ATOM 680 C CA . GLY A 1 98 ? -0.375 6.946 4.191 1.00 95.75 98 GLY A CA 1
ATOM 681 C C . GLY A 1 98 ? 0.369 5.728 3.640 1.00 95.75 98 GLY A C 1
ATOM 682 O O . GLY A 1 98 ? 0.916 5.782 2.540 1.00 95.75 98 GLY A O 1
ATOM 683 N N . ILE A 1 99 ? 0.318 4.601 4.357 1.00 94.69 99 ILE A N 1
ATOM 684 C CA . ILE A 1 99 ? 0.872 3.319 3.889 1.00 94.69 99 ILE A CA 1
ATOM 685 C C . ILE A 1 99 ? 0.160 2.851 2.610 1.00 94.69 99 ILE A C 1
ATOM 687 O O . ILE A 1 99 ? 0.798 2.344 1.686 1.00 94.69 99 ILE A O 1
ATOM 691 N N . SER A 1 100 ? -1.157 3.038 2.524 1.00 94.94 100 SER A N 1
ATOM 692 C CA . SER A 1 100 ? -1.939 2.689 1.332 1.00 94.94 100 SER A CA 1
ATOM 693 C C . SER A 1 100 ? -1.522 3.533 0.126 1.00 94.94 100 SER A C 1
ATOM 695 O O . SER A 1 100 ? -1.303 2.996 -0.957 1.00 94.94 100 SER A O 1
ATOM 697 N N . ALA A 1 101 ? -1.337 4.842 0.319 1.00 96.06 101 ALA A N 1
ATOM 698 C CA . ALA A 1 101 ? -0.885 5.755 -0.724 1.00 96.06 101 ALA A CA 1
ATOM 699 C C . ALA A 1 101 ? 0.526 5.401 -1.222 1.00 96.06 101 ALA A C 1
ATOM 701 O O . ALA A 1 101 ? 0.749 5.348 -2.431 1.00 96.06 101 ALA A O 1
ATOM 702 N N . PHE A 1 102 ? 1.448 5.068 -0.309 1.00 95.94 102 PHE A N 1
ATOM 703 C CA . PHE A 1 102 ? 2.772 4.543 -0.656 1.00 95.94 102 PHE A CA 1
ATOM 704 C C . PHE A 1 102 ? 2.674 3.314 -1.570 1.00 95.94 102 PHE A C 1
ATOM 706 O O . PHE A 1 102 ? 3.302 3.265 -2.628 1.00 95.94 102 PHE A O 1
ATOM 713 N N . ASN A 1 103 ? 1.874 2.320 -1.178 1.00 94.50 103 ASN A N 1
ATOM 714 C CA . ASN A 1 103 ? 1.741 1.075 -1.934 1.00 94.50 103 ASN A CA 1
ATOM 715 C C . ASN A 1 103 ?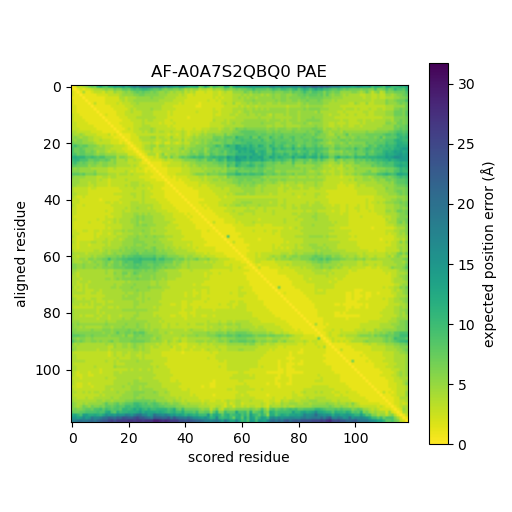 1.077 1.294 -3.298 1.00 94.50 103 ASN A C 1
ATOM 717 O O . ASN A 1 103 ? 1.478 0.664 -4.270 1.00 94.50 103 ASN A O 1
ATOM 721 N N . LEU A 1 104 ? 0.107 2.206 -3.398 1.00 95.44 104 LEU A N 1
ATOM 722 C CA . LEU A 1 104 ? -0.541 2.548 -4.666 1.00 95.44 104 LEU A CA 1
ATOM 723 C C . LEU A 1 104 ? 0.429 3.198 -5.656 1.00 95.44 104 LEU A C 1
ATOM 725 O O . LEU A 1 104 ? 0.448 2.813 -6.824 1.00 95.44 104 LEU A O 1
ATOM 729 N N . VAL A 1 105 ? 1.255 4.142 -5.198 1.00 96.06 105 VAL A N 1
ATOM 730 C CA . VAL A 1 105 ? 2.274 4.775 -6.051 1.00 96.06 105 VAL A CA 1
ATOM 731 C C . VAL A 1 105 ? 3.274 3.739 -6.552 1.00 96.06 105 VAL A C 1
ATOM 733 O O . VAL A 1 105 ? 3.530 3.675 -7.754 1.00 96.06 105 VAL A O 1
ATOM 736 N N . ASN A 1 106 ? 3.787 2.886 -5.662 1.00 94.31 106 ASN A N 1
ATOM 737 C CA . ASN A 1 106 ? 4.712 1.827 -6.061 1.00 94.31 106 ASN A CA 1
ATOM 738 C C . ASN A 1 106 ? 4.048 0.806 -6.988 1.00 94.31 106 ASN A C 1
ATOM 740 O O . ASN A 1 106 ? 4.664 0.382 -7.956 1.00 94.31 106 ASN A O 1
ATOM 744 N N . PHE A 1 107 ? 2.778 0.465 -6.776 1.00 94.12 107 PHE A N 1
ATOM 745 C CA . PHE A 1 107 ? 2.037 -0.433 -7.662 1.00 94.12 107 PHE A CA 1
ATOM 746 C C . PHE A 1 107 ? 1.915 0.119 -9.075 1.00 94.12 107 PHE A C 1
ATOM 748 O O . PHE A 1 107 ? 2.281 -0.563 -10.031 1.00 94.12 107 PHE A O 1
ATOM 755 N N . VAL A 1 108 ? 1.459 1.365 -9.213 1.00 94.00 108 VAL A N 1
ATOM 756 C CA . VAL A 1 108 ? 1.377 2.025 -10.520 1.00 94.00 108 VAL A CA 1
ATOM 757 C C . VAL A 1 108 ? 2.765 2.120 -11.152 1.00 94.00 108 VAL A C 1
ATOM 759 O O . VAL A 1 108 ? 2.927 1.778 -12.319 1.00 94.00 108 VAL A O 1
ATOM 762 N N . GLY A 1 109 ? 3.779 2.513 -10.381 1.00 92.38 109 GLY A N 1
ATOM 763 C CA . GLY A 1 109 ? 5.156 2.625 -10.854 1.00 92.38 109 GLY A CA 1
ATOM 764 C C . GLY A 1 109 ? 5.746 1.307 -11.355 1.00 92.38 109 GLY A C 1
ATOM 765 O O . GLY A 1 109 ? 6.323 1.258 -12.440 1.00 92.38 109 GLY A O 1
ATOM 766 N N . VAL A 1 110 ? 5.545 0.223 -10.606 1.00 91.94 110 VAL A N 1
ATOM 767 C CA . VAL A 1 110 ? 5.941 -1.141 -10.976 1.00 91.94 110 VAL A CA 1
ATOM 768 C C . VAL A 1 110 ? 5.235 -1.578 -12.259 1.00 91.94 110 VAL A C 1
ATOM 770 O O . VAL A 1 110 ? 5.887 -2.102 -13.163 1.00 91.94 110 VAL A O 1
ATOM 773 N N . LEU A 1 111 ? 3.920 -1.355 -12.368 1.00 90.81 111 LEU A N 1
ATOM 774 C CA . LEU A 1 111 ? 3.162 -1.710 -13.569 1.00 90.81 111 LEU A CA 1
ATOM 775 C C . LEU A 1 111 ? 3.635 -0.923 -14.792 1.00 90.81 111 LEU A C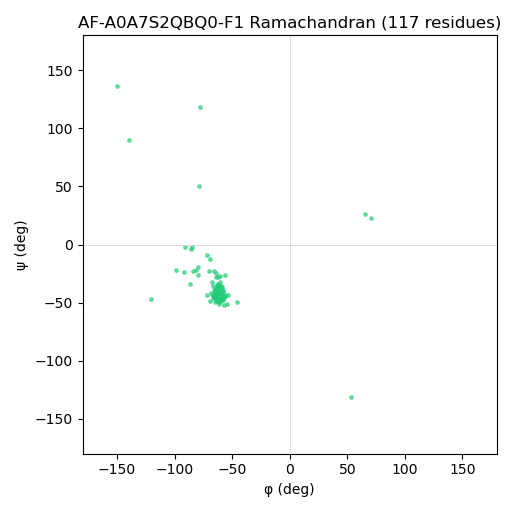 1
ATOM 777 O O . LEU A 1 111 ? 3.845 -1.518 -15.842 1.00 90.81 111 LEU A O 1
ATOM 781 N N . VAL A 1 112 ? 3.852 0.387 -14.663 1.00 89.81 112 VAL A N 1
ATOM 782 C CA . VAL A 1 112 ? 4.371 1.222 -15.757 1.00 89.81 112 VAL A CA 1
ATOM 783 C C . VAL A 1 112 ? 5.770 0.766 -16.173 1.00 89.81 112 VAL A C 1
ATOM 785 O O . VAL A 1 112 ? 6.044 0.638 -17.365 1.00 89.81 112 VAL A O 1
ATOM 788 N N . HIS A 1 113 ? 6.644 0.457 -15.214 1.00 87.94 113 HIS A N 1
ATOM 789 C CA . HIS A 1 113 ? 7.987 -0.029 -15.513 1.00 87.94 113 HIS A CA 1
ATOM 790 C C . HIS A 1 113 ? 7.964 -1.329 -16.332 1.00 87.94 113 HIS A C 1
ATOM 792 O O . HIS A 1 113 ? 8.642 -1.416 -17.351 1.00 87.94 113 HIS A O 1
ATOM 798 N N . HIS A 1 114 ? 7.170 -2.321 -15.918 1.00 84.38 114 HIS A N 1
ATOM 799 C CA . HIS A 1 114 ? 7.142 -3.639 -16.569 1.00 84.38 114 HIS A CA 1
ATOM 800 C C . HIS A 1 114 ? 6.230 -3.728 -17.802 1.00 84.38 114 HIS A C 1
ATOM 802 O O 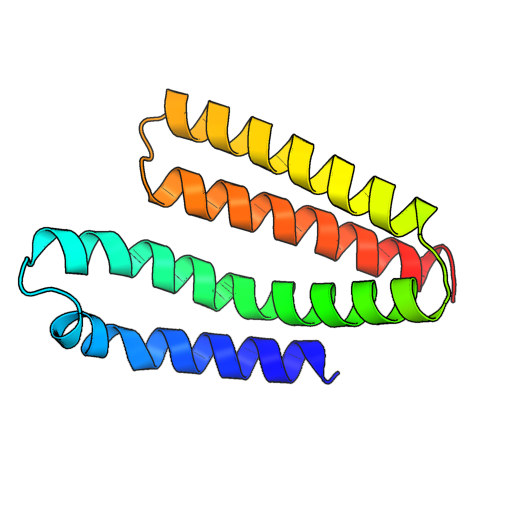. HIS A 1 114 ? 6.418 -4.623 -18.612 1.00 8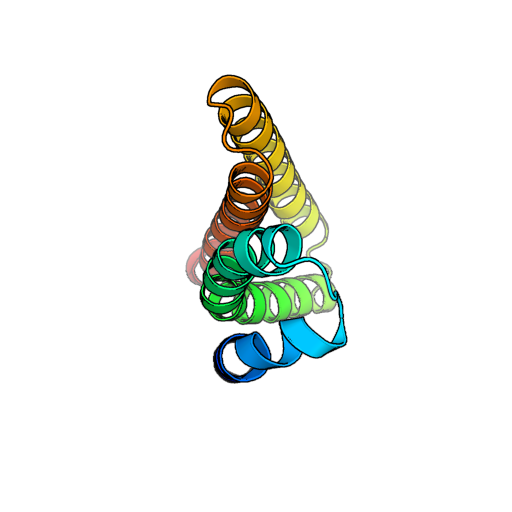4.38 114 HIS A O 1
ATOM 808 N N . LEU A 1 115 ? 5.224 -2.859 -17.953 1.00 81.50 115 LEU A N 1
ATOM 809 C CA . LEU A 1 115 ? 4.304 -2.906 -19.103 1.00 81.50 115 LEU A CA 1
ATOM 810 C C . LEU A 1 115 ? 4.652 -1.902 -20.205 1.00 81.50 115 LEU A C 1
ATOM 812 O O . LEU A 1 115 ? 4.208 -2.078 -21.336 1.00 81.50 115 LEU A O 1
ATOM 816 N N . VAL A 1 116 ? 5.393 -0.837 -19.883 1.00 81.38 116 VAL A N 1
ATOM 817 C CA . VAL A 1 116 ? 5.663 0.264 -20.822 1.00 81.38 116 VAL A CA 1
ATOM 818 C C . VAL A 1 116 ? 7.155 0.453 -21.067 1.00 81.38 116 VAL A C 1
ATOM 820 O O . VAL A 1 116 ? 7.563 0.598 -22.215 1.00 81.38 116 VAL A O 1
ATOM 823 N N . LEU A 1 117 ? 7.973 0.482 -20.009 1.00 71.06 117 LEU A N 1
ATOM 824 C CA . LEU A 1 117 ? 9.391 0.849 -20.128 1.00 71.06 117 LEU A CA 1
ATOM 825 C C . LEU A 1 117 ? 10.297 -0.337 -20.469 1.00 71.06 117 LEU A C 1
ATOM 827 O O . LEU A 1 117 ? 11.293 -0.159 -21.166 1.00 71.06 117 LEU A O 1
ATOM 831 N N . VAL A 1 118 ? 9.966 -1.530 -19.978 1.00 67.50 118 VAL A N 1
ATOM 832 C CA . VAL A 1 118 ? 10.745 -2.753 -20.192 1.00 67.50 118 VAL A CA 1
ATOM 833 C C . VAL A 1 118 ? 9.774 -3.916 -20.437 1.00 67.50 118 VAL A C 1
ATOM 835 O O . VAL A 1 118 ? 9.346 -4.523 -19.453 1.00 67.50 118 VAL A O 1
ATOM 838 N N . PRO A 1 119 ? 9.384 -4.197 -21.699 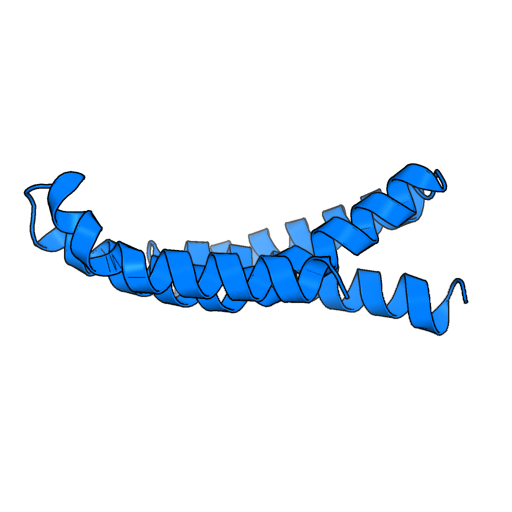1.00 53.06 119 PRO A N 1
ATOM 839 C CA . PRO A 1 119 ? 8.585 -5.379 -22.024 1.00 53.06 119 PRO A CA 1
ATOM 840 C C . PRO A 1 119 ? 9.328 -6.695 -21.735 1.00 53.06 119 PRO A C 1
ATOM 842 O O . PRO A 1 119 ? 10.580 -6.722 -21.820 1.00 53.06 119 PRO A O 1
#

Foldseek 3Di:
DQLQVQLQVVLVVLLVCLVVLVVVDVDPVVSVVVNLLSNLSSVLSNLVSQLVVLLVVCVVVVVVVLSVVLQVVLVVQLVVQLVVCVVVVVPPNSNSVSVSSSSVSSSVSSCCCPVPVPD

Solvent-accessible surface area (backbone atoms only — not comparable to full-atom values): 6051 Å² total; per-residue (Å²): 111,68,27,44,55,51,7,45,53,50,15,52,50,48,60,70,41,54,75,54,40,64,79,78,42,88,51,67,67,60,44,59,65,46,50,59,47,46,55,54,48,22,63,43,28,31,52,44,23,41,31,54,50,45,51,50,51,33,59,76,70,64,41,56,70,62,52,52,50,38,54,49,54,13,50,53,47,20,52,54,38,34,54,50,19,58,76,69,66,43,60,73,54,17,50,50,50,11,54,45,48,21,47,50,47,32,35,53,47,44,48,46,44,52,71,70,75,46,118

Radius of gyration: 16.23 Å; Cα contacts (8 Å, |Δi|>4): 123; chains: 1; bounding box: 32×34×49 Å

Nearest PDB structures (foldseek):
  3vvo-assembly1_A  TM=8.978E-01  e=1.735E+00  Pyrococcus furiosus
  5xjj-assembly1_A  TM=8.044E-01  e=8.304E-01  Camelina sativa
  5y50-assembly1_A  TM=8.010E-01  e=2.786E+00  Arabidopsis thaliana
  6gwh-assembly1_A  TM=8.100E-01  e=9.347E+00  Pyrococcus furiosus DSM 3638
  3ajm-assembly1_B  TM=3.322E-01  e=2.508E+00  Homo sapiens

Organism: NCBI:txid1333877

Mean predicted aligned error: 4.22 Å

Sequence (119 aa):
AIGLVLGILIGCLQLCAIPLLSAFSTLPQVRSAAAVPVAIASLMSVIAGVVFVGEGIMMGRGAWGALAMLTGLGALTMCITLELGRRLGLGLVGVWLGISAFNLVNFVGVLVHHLVLVP

pLDDT: mean 91.14, std 5.89, range [53.06, 97.75]

Secondary structure (DSSP, 8-state):
-HHHHHHHHHHHHHHHTGGGHHHH-S-HHHHHHHHHHHHHHHHHHHHHHHHHHHHHHHHHTT-HHHHHHHHHHHHHHHHHHHHHHHHTT-HHHHHHHHHHHHHHHHHHHHHHIIIII--